Protein AF-A0A956S0U8-F1 (afdb_monomer)

Foldseek 3Di:
DDPPPPQPPVFPPPPPPLPPPDPPDQDQDDQPLDDPVVRVVLSVVLRVLSPQQLQVQLQVQLVVLLVVLVVVVVVDPPDPPVRSVVSNVVSSVVRSVVSRVVSNVVSVVVNVVSVVVVCVRRPPPPPDVPPPDDDDDDDD

Sequence (140 aa):
MLIEHPIQVRILAEDVRPWRKGFKGTVALALTALSPEENLAFQTRLNRLFGACGCRTGAVGSLAALALVVIGAVSGSDLGTAATVGMGSVAFLAGGALGKGVGLVHAHLQLRRTLAELYGRVTPRRPGRESRMPLVLVPE

Structure (mmCIF, N/CA/C/O backbone):
data_AF-A0A956S0U8-F1
#
_entry.id   AF-A0A956S0U8-F1
#
loop_
_atom_site.group_PDB
_atom_site.id
_atom_site.type_symbol
_atom_site.label_atom_id
_atom_site.label_alt_id
_atom_site.label_comp_id
_atom_site.label_asym_id
_atom_site.label_entity_id
_atom_site.label_seq_id
_atom_site.pdbx_PDB_ins_code
_atom_site.Cartn_x
_atom_site.Cartn_y
_atom_site.Cartn_z
_atom_site.occupancy
_atom_site.B_iso_or_equiv
_atom_site.auth_seq_id
_atom_site.auth_comp_id
_atom_site.auth_asym_id
_atom_site.auth_atom_id
_atom_site.pdbx_PDB_model_num
ATOM 1 N N . MET A 1 1 ? -28.427 1.170 40.951 1.00 42.81 1 MET A N 1
ATOM 2 C CA . MET A 1 1 ? -28.272 2.386 40.124 1.00 42.81 1 MET A CA 1
ATOM 3 C C . MET A 1 1 ? -27.332 2.030 38.979 1.00 42.81 1 MET A C 1
ATOM 5 O O . MET A 1 1 ? -26.124 2.044 39.159 1.00 42.81 1 MET A O 1
ATOM 9 N N . LEU A 1 2 ? -27.886 1.547 37.866 1.00 42.44 2 LEU A N 1
ATOM 10 C CA . LEU A 1 2 ? -27.120 1.181 36.674 1.00 42.44 2 LEU A CA 1
ATOM 11 C C . LEU A 1 2 ? -26.936 2.454 35.853 1.00 42.44 2 LEU A C 1
ATOM 13 O O . LEU A 1 2 ? -27.915 3.062 35.430 1.00 42.44 2 LEU A O 1
ATOM 17 N N . ILE A 1 3 ? -25.691 2.892 35.712 1.00 42.16 3 ILE A N 1
ATOM 18 C CA . ILE A 1 3 ? -25.353 4.058 34.907 1.00 42.16 3 ILE A CA 1
ATOM 19 C C . ILE A 1 3 ? -25.383 3.599 33.450 1.00 42.16 3 ILE A C 1
ATOM 21 O O . ILE A 1 3 ? -24.417 3.033 32.940 1.00 42.16 3 ILE A O 1
ATOM 25 N N . GLU A 1 4 ? -26.523 3.796 32.795 1.00 43.28 4 GLU A N 1
ATOM 26 C CA . GLU A 1 4 ? -26.651 3.698 31.345 1.00 43.28 4 GLU A CA 1
ATOM 27 C C . GLU A 1 4 ? -25.864 4.855 30.719 1.00 43.28 4 GLU A C 1
ATOM 29 O O . GLU A 1 4 ? -26.413 5.897 30.373 1.00 43.28 4 GLU A O 1
ATOM 34 N N . HIS A 1 5 ? -24.542 4.714 30.616 1.00 45.16 5 HIS A N 1
ATOM 35 C CA . HIS A 1 5 ? -23.772 5.577 29.734 1.00 45.16 5 HIS A CA 1
ATOM 36 C C . HIS A 1 5 ? -24.045 5.115 28.299 1.00 45.16 5 HIS A C 1
ATOM 38 O O . HIS A 1 5 ? -23.591 4.028 27.924 1.00 45.16 5 HIS A O 1
ATOM 44 N N . PRO A 1 6 ? -24.786 5.889 27.482 1.00 47.88 6 PRO A N 1
ATOM 45 C CA . PRO A 1 6 ? -24.919 5.574 26.072 1.00 47.88 6 PRO A CA 1
ATOM 46 C C . PRO A 1 6 ? -23.512 5.511 25.487 1.00 47.88 6 PRO A C 1
ATOM 48 O O . PRO A 1 6 ? -22.688 6.390 25.744 1.00 47.88 6 PRO A O 1
ATOM 51 N N . ILE A 1 7 ? -23.236 4.444 24.739 1.00 51.44 7 ILE A N 1
ATOM 52 C CA . ILE A 1 7 ? -21.980 4.206 24.029 1.00 51.44 7 ILE A CA 1
ATOM 53 C C . ILE A 1 7 ? -21.783 5.376 23.057 1.00 51.44 7 ILE A C 1
ATOM 55 O O . ILE A 1 7 ? -22.205 5.330 21.903 1.00 51.44 7 ILE A O 1
ATOM 59 N N . GLN A 1 8 ? -21.180 6.468 23.526 1.00 46.75 8 GLN A N 1
ATOM 60 C CA . GLN A 1 8 ? -20.758 7.550 22.661 1.00 46.75 8 GLN A CA 1
ATOM 61 C C . GLN A 1 8 ? -19.483 7.079 21.989 1.00 46.75 8 GLN A C 1
ATOM 63 O O . GLN A 1 8 ? -18.375 7.281 22.483 1.00 46.75 8 GLN A O 1
ATOM 68 N N . VAL A 1 9 ? -19.649 6.438 20.833 1.00 50.38 9 VAL A N 1
ATOM 69 C CA . VAL A 1 9 ? -18.571 6.322 19.858 1.00 50.38 9 VAL A CA 1
ATOM 70 C C . VAL A 1 9 ? -18.292 7.746 19.377 1.00 50.38 9 VAL A C 1
ATOM 72 O O . VAL A 1 9 ? -18.794 8.187 18.347 1.00 50.38 9 VAL A O 1
ATOM 75 N N . ARG A 1 10 ? -17.543 8.516 20.171 1.00 47.16 10 ARG A N 1
ATOM 76 C CA . ARG A 1 10 ? -17.090 9.856 19.812 1.00 47.16 10 ARG A CA 1
ATOM 77 C C . ARG A 1 10 ? -15.949 9.670 18.827 1.00 47.16 10 ARG A C 1
ATOM 79 O O . ARG A 1 10 ? -14.776 9.808 19.158 1.00 47.16 10 ARG A O 1
ATOM 86 N N . ILE A 1 11 ? -16.300 9.269 17.609 1.00 49.50 11 ILE A N 1
ATOM 87 C CA . ILE A 1 11 ? -15.368 9.356 16.504 1.00 49.50 11 ILE A CA 1
ATOM 88 C C . ILE A 1 11 ? -15.184 10.861 16.303 1.00 49.50 11 ILE A C 1
ATOM 90 O O . ILE A 1 11 ? -16.071 11.528 15.778 1.00 49.50 11 ILE A O 1
ATOM 94 N N . LEU A 1 12 ? -14.066 11.419 16.775 1.00 49.69 12 LEU A N 1
ATOM 95 C CA . LEU A 1 12 ? -13.585 12.734 16.342 1.00 49.69 12 LEU A CA 1
ATOM 96 C C . LEU A 1 12 ? -13.189 12.593 14.857 1.00 49.69 12 LEU A C 1
ATOM 98 O O . LEU A 1 12 ? -12.017 12.561 14.503 1.00 49.69 12 LEU A O 1
ATOM 102 N N . ALA A 1 13 ? -14.182 12.355 14.002 1.00 46.22 13 ALA A N 1
ATOM 103 C CA . ALA A 1 13 ? -14.062 11.991 12.595 1.00 46.22 13 ALA A CA 1
ATOM 104 C C . ALA A 1 13 ? -14.981 12.839 11.727 1.00 46.22 13 ALA A C 1
ATOM 106 O O . ALA A 1 13 ? -15.501 12.365 10.718 1.00 46.22 13 ALA A O 1
ATOM 107 N N . GLU A 1 14 ? -15.138 14.110 12.081 1.00 48.25 14 GLU A N 1
ATOM 108 C CA . GLU A 1 14 ? -15.851 15.063 11.230 1.00 48.25 14 GLU A CA 1
ATOM 109 C C . GLU A 1 14 ? -15.211 15.231 9.841 1.00 48.25 14 GLU A C 1
ATOM 111 O O . GLU A 1 14 ? -15.832 15.815 8.962 1.00 48.25 14 GLU A O 1
ATOM 116 N N . ASP A 1 15 ? -14.035 14.644 9.572 1.00 47.16 15 ASP A N 1
ATOM 117 C CA . ASP A 1 15 ? -13.501 14.596 8.208 1.00 47.16 15 ASP A CA 1
ATOM 118 C C . ASP A 1 15 ? -12.616 13.365 7.919 1.00 47.16 15 ASP A C 1
ATOM 120 O O . ASP A 1 15 ? -11.551 13.471 7.302 1.00 47.16 15 ASP A O 1
ATOM 124 N N . VAL A 1 16 ? -13.028 12.153 8.329 1.00 54.31 16 VAL A N 1
ATOM 125 C CA . VAL A 1 16 ? -12.356 10.922 7.849 1.00 54.31 16 VAL A CA 1
ATOM 126 C C . VAL A 1 16 ? -12.826 10.628 6.428 1.00 54.31 16 VAL A C 1
ATOM 128 O O . VAL A 1 16 ? -13.559 9.681 6.155 1.00 54.31 16 VAL A O 1
ATOM 131 N N . ARG A 1 17 ? -12.381 11.454 5.480 1.00 56.59 17 ARG A N 1
ATOM 132 C CA . ARG A 1 17 ? -12.281 11.043 4.084 1.00 56.59 17 ARG A CA 1
ATOM 133 C C . ARG A 1 17 ? -10.976 10.264 3.954 1.00 56.59 17 ARG A C 1
ATOM 135 O O . ARG A 1 17 ? -9.918 10.894 3.895 1.00 56.59 17 ARG A O 1
ATOM 142 N N . PRO A 1 18 ? -11.006 8.922 3.851 1.00 55.09 18 PRO A N 1
ATOM 143 C CA . PRO A 1 18 ? -9.793 8.097 3.797 1.00 55.09 18 PRO A CA 1
ATOM 144 C C . PRO A 1 18 ? -8.904 8.375 2.568 1.00 55.09 18 PRO A C 1
ATOM 146 O O . PRO A 1 18 ? -7.835 7.790 2.433 1.00 55.09 18 PRO A O 1
ATOM 149 N N . TRP A 1 19 ? -9.331 9.273 1.675 1.00 55.69 19 TRP A N 1
ATOM 150 C CA . TRP A 1 19 ? -8.693 9.581 0.400 1.00 55.69 19 TRP A CA 1
ATOM 151 C C . TRP A 1 19 ? -7.983 10.939 0.350 1.00 55.69 19 TRP A C 1
ATOM 153 O O . TRP A 1 19 ? -7.393 11.267 -0.682 1.00 55.69 19 TRP A O 1
ATOM 163 N N . ARG A 1 20 ? -7.985 11.743 1.425 1.00 58.31 20 ARG A N 1
ATOM 164 C CA . ARG A 1 20 ? -7.107 12.924 1.452 1.00 58.31 20 ARG A CA 1
ATOM 165 C C . ARG A 1 20 ? -5.660 12.458 1.622 1.00 58.31 20 ARG A C 1
ATOM 167 O O . ARG A 1 20 ? -5.297 11.875 2.641 1.00 58.31 20 ARG A O 1
ATOM 174 N N . LYS A 1 21 ? -4.829 12.707 0.599 1.00 58.25 21 LYS A N 1
ATOM 175 C CA . LYS A 1 21 ? -3.373 12.504 0.657 1.00 58.25 21 LYS A CA 1
ATOM 176 C C . LYS A 1 21 ? -2.840 13.145 1.942 1.00 58.25 21 LYS A C 1
ATOM 178 O O . LYS A 1 21 ? -2.951 14.355 2.108 1.00 58.25 21 LYS A O 1
ATOM 183 N N . GLY A 1 22 ? -2.250 12.333 2.817 1.00 60.31 22 GLY A N 1
ATOM 184 C CA . GLY A 1 22 ? -1.602 12.815 4.035 1.00 60.31 22 GLY A CA 1
ATOM 185 C C . GLY A 1 22 ? -2.520 12.966 5.246 1.00 60.31 22 GLY A C 1
ATOM 186 O O . GLY A 1 22 ? -2.328 13.905 6.013 1.00 60.31 22 GLY A O 1
ATOM 187 N N . PHE A 1 23 ? -3.483 12.059 5.457 1.00 66.12 23 PHE A N 1
ATOM 188 C CA . PHE A 1 23 ? -4.120 11.939 6.771 1.00 66.12 23 PHE A CA 1
ATOM 189 C C 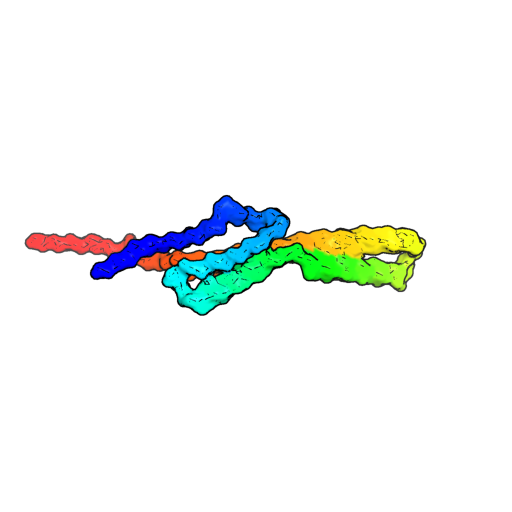. PHE A 1 23 ? -3.039 11.658 7.827 1.00 66.12 23 PHE A C 1
ATOM 191 O O . PHE A 1 23 ? -2.486 10.564 7.894 1.00 66.12 23 PHE A O 1
ATOM 198 N N . LYS A 1 24 ? -2.703 12.683 8.616 1.00 71.62 24 LYS A N 1
ATOM 199 C CA . LYS A 1 24 ? -1.760 12.608 9.744 1.00 71.62 24 LYS A CA 1
ATOM 200 C C . LYS A 1 24 ? -2.473 12.335 11.073 1.00 71.62 24 LYS A C 1
ATOM 202 O O . LYS A 1 24 ? -1.882 12.515 12.131 1.00 71.62 24 LYS A O 1
ATOM 207 N N . GLY A 1 25 ? -3.752 11.967 11.023 1.00 76.69 25 GLY A N 1
ATOM 208 C CA . GLY A 1 25 ? -4.534 11.694 12.217 1.00 76.69 25 GLY A CA 1
ATOM 209 C C . GLY A 1 25 ? -4.211 10.321 12.794 1.00 76.69 25 GLY A C 1
ATOM 210 O O . GLY A 1 25 ? -3.987 9.357 12.061 1.00 76.69 25 GLY A O 1
ATOM 211 N N . THR A 1 26 ? -4.234 10.240 14.117 1.00 83.75 26 THR A N 1
ATOM 212 C CA . THR A 1 26 ? -4.202 8.974 14.844 1.00 83.75 26 THR A CA 1
ATOM 213 C C . THR A 1 26 ? -5.638 8.587 15.164 1.00 83.75 26 THR A C 1
ATOM 215 O O . THR A 1 26 ? -6.382 9.362 15.761 1.00 83.75 26 THR A O 1
ATOM 218 N N . VAL A 1 27 ? -6.047 7.386 14.772 1.00 86.69 27 VAL A N 1
ATOM 219 C CA . VAL A 1 27 ? -7.300 6.784 15.223 1.00 86.69 27 VAL A CA 1
ATOM 220 C C . VAL A 1 27 ? -7.122 6.395 16.687 1.00 86.69 27 VAL A C 1
ATOM 222 O O . VAL A 1 27 ? -6.126 5.757 17.036 1.00 86.69 27 VAL A O 1
ATOM 225 N N . ALA A 1 28 ? -8.076 6.779 17.532 1.00 87.38 28 ALA A N 1
ATOM 226 C CA . ALA A 1 28 ? -8.191 6.335 18.915 1.00 87.38 28 ALA A CA 1
ATOM 227 C C . ALA A 1 28 ? -9.515 5.589 19.090 1.00 87.38 28 ALA A C 1
ATOM 229 O O . ALA A 1 28 ? -10.552 6.049 18.613 1.00 87.38 28 ALA A O 1
ATOM 230 N N . LEU A 1 29 ? -9.464 4.421 19.732 1.00 87.56 29 LEU A N 1
ATOM 231 C CA . LEU A 1 29 ? -10.637 3.601 20.019 1.00 87.56 29 LEU A CA 1
ATOM 232 C C . LEU A 1 29 ? -10.852 3.564 21.529 1.00 87.56 29 LEU A C 1
ATOM 234 O O . LEU A 1 29 ? -9.931 3.263 22.280 1.00 87.56 29 LEU A O 1
ATOM 238 N N . ALA A 1 30 ? -12.076 3.857 21.954 1.00 89.44 30 ALA A N 1
ATOM 239 C CA . ALA A 1 30 ? -12.518 3.735 23.339 1.00 89.44 30 ALA A CA 1
ATOM 240 C C . ALA A 1 30 ? -13.847 2.969 23.360 1.00 89.44 30 ALA A C 1
ATOM 242 O O . ALA A 1 30 ? -14.900 3.518 23.680 1.00 89.44 30 ALA A O 1
ATOM 243 N N . LEU A 1 31 ? -13.815 1.712 22.906 1.00 89.12 31 LEU A N 1
ATOM 244 C CA . LEU A 1 31 ? -15.003 0.867 22.825 1.00 89.12 31 LEU A CA 1
ATOM 245 C C . LEU A 1 31 ? -15.174 0.123 24.147 1.00 89.12 31 LEU A C 1
ATOM 247 O O . LEU A 1 31 ? -14.333 -0.695 24.507 1.00 89.12 31 LEU A O 1
ATOM 251 N N . THR A 1 32 ? -16.280 0.380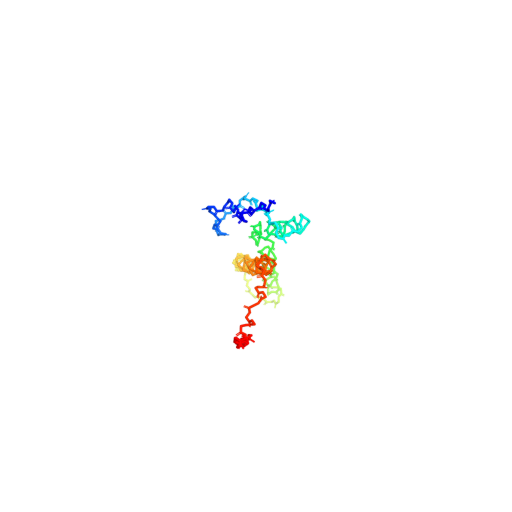 24.845 1.00 90.38 32 THR A N 1
ATOM 252 C CA . THR A 1 32 ? -16.610 -0.260 26.131 1.00 90.38 32 THR A CA 1
ATOM 253 C C . THR A 1 32 ? -16.886 -1.758 26.009 1.00 90.38 32 THR A C 1
ATOM 255 O O . THR A 1 32 ? -16.776 -2.481 26.992 1.00 90.38 32 THR A O 1
ATOM 258 N N . ALA A 1 33 ? -17.231 -2.229 24.808 1.00 89.56 33 ALA A N 1
ATOM 259 C CA . ALA A 1 33 ? -17.480 -3.640 24.521 1.00 89.56 33 ALA A CA 1
ATOM 260 C C . ALA A 1 33 ? -16.198 -4.482 24.365 1.00 89.56 33 ALA A C 1
ATOM 262 O O . ALA A 1 33 ? -16.297 -5.702 24.275 1.00 89.56 33 ALA A O 1
ATOM 263 N N . LEU A 1 34 ? -15.018 -3.855 24.293 1.00 91.38 34 LEU A N 1
ATOM 264 C CA . LEU A 1 34 ? -13.733 -4.539 24.137 1.00 91.38 34 LEU A CA 1
ATOM 265 C C . LEU A 1 34 ? -12.835 -4.281 25.344 1.00 91.38 34 LEU A C 1
ATOM 267 O O . LEU A 1 34 ? -12.909 -3.222 25.973 1.00 91.38 34 LEU A O 1
ATOM 271 N N . SER A 1 35 ? -11.937 -5.225 25.629 1.00 94.50 35 SER A N 1
ATOM 272 C CA . SER A 1 35 ? -10.915 -5.001 26.651 1.00 94.50 35 SER A CA 1
ATOM 273 C C . SER A 1 35 ? -9.964 -3.858 26.234 1.00 94.50 35 SER A C 1
ATOM 275 O O . SER A 1 35 ? -9.843 -3.536 25.043 1.00 94.50 35 SER A O 1
ATOM 277 N N . PRO A 1 36 ? -9.257 -3.214 27.181 1.00 93.31 36 PRO A N 1
ATOM 278 C CA . PRO A 1 36 ? -8.264 -2.186 26.854 1.00 93.31 36 PRO A CA 1
ATOM 279 C C . PRO A 1 36 ? -7.166 -2.691 25.905 1.00 93.31 36 PRO A C 1
ATOM 281 O O . PRO A 1 36 ? -6.737 -1.973 25.001 1.00 93.31 36 PRO A O 1
ATOM 284 N N . GLU A 1 37 ? -6.749 -3.946 26.075 1.00 96.25 37 GLU A N 1
ATOM 285 C CA . GLU A 1 37 ? -5.732 -4.606 25.251 1.00 96.25 37 GLU A CA 1
ATOM 286 C C . GLU A 1 37 ? -6.216 -4.801 23.810 1.00 96.25 37 GLU A C 1
ATOM 288 O O . GLU A 1 37 ? -5.496 -4.499 22.856 1.00 96.25 37 GLU A O 1
ATOM 293 N N . GLU A 1 38 ? -7.465 -5.240 23.634 1.00 95.06 38 GLU A N 1
ATOM 294 C CA . GLU A 1 38 ? -8.065 -5.393 22.310 1.00 95.06 38 GLU A CA 1
ATOM 295 C C . GLU A 1 38 ? -8.253 -4.041 21.614 1.00 95.06 38 GLU A C 1
ATOM 297 O O . GLU A 1 38 ? -7.943 -3.914 20.426 1.00 95.06 38 GLU A O 1
ATOM 302 N N . ASN A 1 39 ? -8.712 -3.019 22.347 1.00 93.75 39 ASN A N 1
ATOM 303 C CA . ASN A 1 39 ? -8.810 -1.655 21.830 1.00 93.75 39 ASN A CA 1
ATOM 304 C C . ASN A 1 39 ? -7.454 -1.181 21.291 1.00 93.75 39 ASN A C 1
ATOM 306 O O . ASN A 1 39 ? -7.380 -0.716 20.151 1.00 93.75 39 ASN A O 1
ATOM 310 N N . LEU A 1 40 ? -6.373 -1.368 22.056 1.00 94.62 40 LEU A N 1
ATOM 311 C CA . LEU A 1 40 ? -5.022 -0.982 21.648 1.00 94.62 40 LEU A CA 1
ATOM 312 C C . LEU A 1 40 ? -4.524 -1.782 20.433 1.00 94.62 40 LEU A C 1
ATOM 314 O O . LEU A 1 40 ? -3.904 -1.216 19.524 1.00 94.62 40 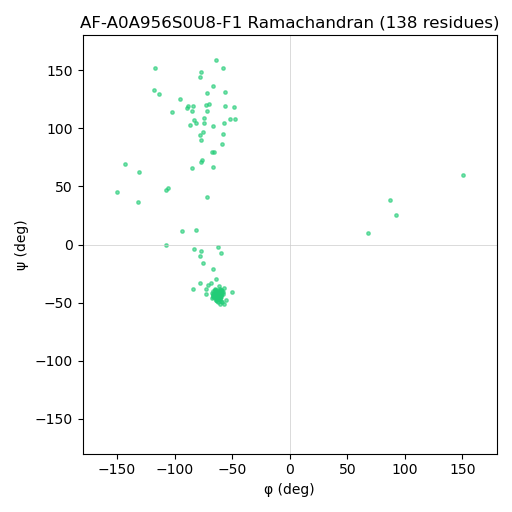LEU A O 1
ATOM 318 N N . ALA A 1 41 ? -4.837 -3.078 20.360 1.00 95.94 41 ALA A N 1
ATOM 319 C CA . ALA A 1 41 ? -4.487 -3.922 19.220 1.00 95.94 41 ALA A CA 1
ATOM 320 C C . ALA A 1 41 ? -5.195 -3.467 17.930 1.00 95.94 41 ALA A C 1
ATOM 322 O O . ALA A 1 41 ? -4.546 -3.274 16.893 1.00 95.94 41 ALA A O 1
ATOM 323 N N . PHE A 1 42 ? -6.511 -3.227 17.984 1.00 94.94 42 PHE A N 1
ATOM 324 C CA . PHE A 1 42 ? -7.275 -2.710 16.845 1.00 94.94 42 PHE A CA 1
ATOM 325 C C . PHE A 1 42 ? -6.831 -1.302 16.457 1.00 94.94 42 PHE A C 1
ATOM 327 O O . PHE A 1 42 ? -6.658 -1.025 15.269 1.00 94.94 42 PHE A O 1
ATOM 334 N N . GLN A 1 43 ? -6.575 -0.435 17.434 1.00 93.75 43 GLN A N 1
ATOM 335 C CA . GLN A 1 43 ? -6.074 0.915 17.211 1.00 93.75 43 GLN A CA 1
ATOM 336 C C . GLN A 1 43 ? -4.732 0.896 16.471 1.00 93.75 43 GLN A C 1
ATOM 338 O O . GLN A 1 43 ? -4.575 1.561 15.446 1.00 93.75 43 GLN A O 1
ATOM 343 N N . THR A 1 44 ? -3.779 0.085 16.936 1.00 94.38 44 THR A N 1
ATOM 344 C CA . THR A 1 44 ? -2.467 -0.085 16.293 1.00 94.38 44 THR A CA 1
ATOM 345 C C . THR A 1 44 ? -2.619 -0.592 14.857 1.00 94.38 44 THR A C 1
ATOM 347 O O . THR A 1 44 ? -1.991 -0.071 13.931 1.00 94.38 44 THR A O 1
ATOM 350 N N . ARG A 1 45 ? -3.502 -1.575 14.638 1.00 94.38 45 ARG A N 1
ATOM 351 C CA . ARG A 1 45 ? -3.755 -2.152 13.311 1.00 94.38 45 ARG A CA 1
ATOM 352 C C . ARG A 1 45 ? -4.395 -1.145 12.356 1.00 94.38 45 ARG A C 1
ATOM 354 O O . ARG A 1 45 ? -3.943 -1.039 11.217 1.00 94.38 45 ARG A O 1
ATOM 361 N N . LEU A 1 46 ? -5.403 -0.398 12.809 1.00 92.31 46 LEU A N 1
ATOM 362 C CA . LEU A 1 46 ? -6.056 0.645 12.018 1.00 92.31 46 LEU A CA 1
ATOM 363 C C . LEU A 1 46 ? -5.073 1.762 11.673 1.00 92.31 46 LEU A C 1
ATOM 365 O O . LEU A 1 46 ? -4.945 2.089 10.499 1.00 92.31 46 LEU A O 1
ATOM 369 N N . ASN A 1 47 ? -4.315 2.281 12.642 1.00 90.44 47 ASN A N 1
ATOM 370 C CA . ASN A 1 47 ? -3.316 3.326 12.393 1.00 90.44 47 ASN A CA 1
ATOM 371 C C . ASN A 1 47 ? -2.267 2.893 11.364 1.00 90.44 47 ASN A C 1
ATOM 373 O O . ASN A 1 47 ? -1.942 3.651 10.450 1.00 90.44 47 ASN A O 1
ATOM 377 N N . ARG A 1 48 ? -1.801 1.640 11.437 1.00 90.69 48 ARG A N 1
ATOM 378 C CA . ARG A 1 48 ? -0.892 1.080 10.429 1.00 90.69 48 ARG A CA 1
ATOM 379 C C . ARG A 1 48 ? -1.520 1.038 9.032 1.00 90.69 48 ARG A C 1
ATOM 381 O O . ARG A 1 48 ? -0.832 1.312 8.053 1.00 90.69 48 ARG A O 1
ATOM 388 N N . LEU A 1 49 ? -2.803 0.682 8.928 1.00 89.44 49 LEU A N 1
ATOM 389 C CA . LEU A 1 49 ? -3.524 0.617 7.651 1.00 89.44 49 LEU A CA 1
ATOM 390 C C . LEU A 1 49 ? -3.825 2.010 7.079 1.00 89.44 49 LEU A C 1
ATOM 392 O O . LEU A 1 49 ? -3.679 2.203 5.876 1.00 89.44 49 LEU A O 1
ATOM 396 N N . PHE A 1 50 ? -4.176 2.984 7.922 1.00 84.88 50 PHE A N 1
ATOM 397 C CA . PHE A 1 50 ? -4.390 4.378 7.515 1.00 84.88 50 PHE A CA 1
ATOM 398 C C . PHE A 1 50 ? -3.090 5.072 7.082 1.00 84.88 50 PHE A C 1
ATOM 400 O O . PHE A 1 50 ? -3.110 5.886 6.162 1.00 84.88 50 PHE A O 1
ATOM 407 N N . GLY A 1 51 ? -1.952 4.719 7.688 1.00 84.38 51 GLY A N 1
ATOM 408 C CA . GLY A 1 51 ? -0.634 5.234 7.304 1.00 84.38 51 GLY A CA 1
ATOM 409 C C . GLY A 1 51 ? -0.034 4.603 6.038 1.00 84.38 51 GLY A C 1
ATOM 410 O O . GLY A 1 51 ? 1.028 5.030 5.581 1.00 84.38 51 GLY A O 1
ATOM 411 N N . ALA A 1 52 ? -0.664 3.582 5.451 1.00 85.62 52 ALA A N 1
ATOM 412 C CA . ALA A 1 52 ? -0.102 2.871 4.308 1.00 85.62 52 ALA A CA 1
ATOM 413 C C . ALA A 1 52 ? -0.207 3.694 3.005 1.00 85.62 52 ALA A C 1
ATOM 415 O O . ALA A 1 52 ? -1.256 3.768 2.375 1.00 85.62 52 ALA A O 1
ATOM 416 N N . CYS A 1 53 ? 0.912 4.266 2.541 1.00 81.75 53 CYS A N 1
ATOM 417 C CA . CYS A 1 53 ? 0.968 5.072 1.307 1.00 81.75 53 CYS A CA 1
ATOM 418 C C . CYS A 1 53 ? 1.113 4.268 -0.002 1.00 81.75 53 CYS A C 1
ATOM 420 O O . CYS A 1 53 ? 1.162 4.859 -1.085 1.00 81.75 53 CYS A O 1
ATOM 422 N N . GLY A 1 54 ? 1.260 2.938 0.077 1.00 78.69 54 GLY A N 1
ATOM 423 C CA . GLY A 1 54 ? 1.578 2.081 -1.078 1.00 78.69 54 GLY A CA 1
ATOM 424 C C . GLY A 1 54 ? 2.993 2.284 -1.644 1.00 78.69 54 GLY A C 1
ATOM 425 O O . GLY A 1 54 ? 3.314 1.770 -2.710 1.00 78.69 54 GLY A O 1
ATOM 426 N N . CYS A 1 55 ? 3.861 3.031 -0.952 1.00 85.81 55 CYS A N 1
ATOM 427 C CA . CYS A 1 55 ? 5.190 3.380 -1.458 1.00 85.81 55 CYS A CA 1
ATOM 428 C C . CYS A 1 55 ? 6.095 2.144 -1.618 1.00 85.81 55 CYS A C 1
ATOM 430 O O . CYS A 1 55 ? 6.797 2.012 -2.616 1.00 85.81 55 CYS A O 1
ATOM 432 N N . ARG A 1 56 ? 6.022 1.194 -0.673 1.00 86.94 56 ARG A N 1
ATOM 433 C CA . ARG A 1 56 ? 6.796 -0.057 -0.727 1.00 86.94 56 ARG A CA 1
ATOM 434 C C . ARG A 1 56 ? 6.385 -0.944 -1.906 1.00 86.94 56 ARG A C 1
ATOM 436 O O . ARG A 1 56 ? 7.251 -1.484 -2.581 1.00 86.94 56 ARG A O 1
ATOM 443 N N . THR A 1 57 ? 5.085 -1.078 -2.173 1.00 87.12 57 THR A N 1
ATOM 444 C CA . THR A 1 57 ? 4.588 -1.878 -3.307 1.00 87.12 57 THR A CA 1
ATOM 445 C C . THR A 1 57 ? 4.877 -1.202 -4.644 1.00 87.12 57 THR A C 1
ATOM 447 O O . THR A 1 57 ? 5.214 -1.889 -5.600 1.00 87.12 57 THR A O 1
ATOM 450 N N . GLY A 1 58 ? 4.825 0.134 -4.700 1.00 86.06 58 GLY A N 1
ATOM 451 C CA . GLY A 1 58 ? 5.279 0.908 -5.858 1.00 86.06 58 GLY A CA 1
ATOM 452 C C . GLY A 1 58 ? 6.757 0.673 -6.174 1.00 86.06 58 GLY A C 1
ATOM 453 O O . GLY A 1 58 ? 7.080 0.343 -7.307 1.00 86.06 58 GLY A O 1
ATOM 454 N N . ALA A 1 59 ? 7.642 0.747 -5.172 1.00 89.69 59 ALA A N 1
ATOM 455 C CA . ALA A 1 59 ? 9.074 0.500 -5.362 1.00 89.69 59 ALA A CA 1
ATOM 456 C C . ALA A 1 59 ? 9.360 -0.912 -5.902 1.00 89.69 59 ALA A C 1
ATOM 458 O O . ALA A 1 59 ? 10.120 -1.064 -6.855 1.00 89.69 59 ALA A O 1
ATOM 459 N N .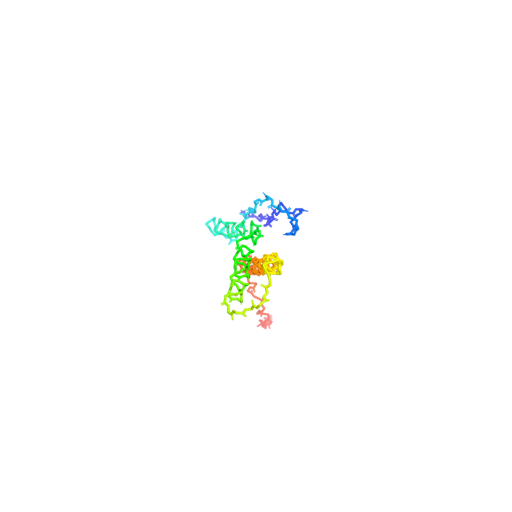 VAL A 1 60 ? 8.708 -1.938 -5.340 1.00 93.75 60 VAL A N 1
ATOM 460 C CA . VAL A 1 60 ? 8.836 -3.323 -5.829 1.00 93.75 60 VAL A CA 1
ATOM 461 C C . VAL A 1 60 ? 8.323 -3.450 -7.268 1.00 93.75 60 VAL A C 1
ATOM 463 O O . VAL A 1 60 ? 8.990 -4.069 -8.091 1.00 93.75 60 VAL A O 1
ATOM 466 N N . GLY A 1 61 ? 7.183 -2.831 -7.594 1.00 91.31 61 GLY A N 1
ATOM 467 C CA . GLY A 1 61 ? 6.629 -2.833 -8.951 1.00 91.31 61 GLY A CA 1
ATOM 468 C C . GLY A 1 61 ? 7.543 -2.153 -9.974 1.00 91.31 61 GLY A C 1
ATOM 469 O O . GLY A 1 61 ? 7.776 -2.702 -11.048 1.00 91.31 61 GLY A O 1
ATOM 470 N N . SER A 1 62 ? 8.116 -0.998 -9.628 1.00 90.75 62 SER A N 1
ATOM 471 C CA . SER A 1 62 ? 9.091 -0.293 -10.467 1.00 90.75 62 SER A CA 1
ATOM 472 C C . SER A 1 62 ? 10.359 -1.113 -10.710 1.00 90.75 62 SER A C 1
ATOM 474 O O . SER A 1 62 ? 10.823 -1.191 -11.845 1.00 90.75 62 SER A O 1
ATOM 476 N N . LEU A 1 63 ? 10.908 -1.751 -9.669 1.00 94.50 63 LEU A N 1
ATOM 477 C CA . LEU A 1 63 ? 12.098 -2.598 -9.791 1.00 94.50 63 LEU A CA 1
ATOM 478 C C . LEU A 1 63 ? 11.829 -3.848 -10.635 1.00 94.50 63 LEU A C 1
ATOM 480 O O . LEU A 1 63 ? 12.644 -4.191 -11.487 1.00 94.50 63 LEU A O 1
ATOM 484 N N . ALA A 1 64 ? 10.678 -4.499 -10.445 1.00 95.12 64 ALA A N 1
ATOM 485 C CA . ALA A 1 64 ? 10.283 -5.654 -11.248 1.00 95.12 64 ALA A CA 1
ATOM 486 C C . ALA A 1 64 ? 10.115 -5.283 -12.731 1.00 95.12 64 ALA A C 1
ATOM 488 O O . ALA A 1 64 ? 10.607 -5.994 -13.603 1.00 95.12 64 ALA A O 1
ATOM 489 N N . ALA A 1 65 ? 9.479 -4.143 -13.020 1.00 93.62 65 ALA A N 1
ATOM 490 C CA . ALA A 1 65 ? 9.331 -3.649 -14.387 1.00 93.62 65 ALA A CA 1
ATOM 491 C C . ALA A 1 65 ? 10.690 -3.343 -15.037 1.00 93.62 65 ALA A C 1
ATOM 493 O O . ALA A 1 65 ? 10.918 -3.714 -16.187 1.00 93.62 65 ALA A O 1
ATOM 494 N N . LEU A 1 66 ? 11.617 -2.728 -14.295 1.00 93.31 66 LEU A N 1
ATOM 495 C CA . LEU A 1 66 ? 12.967 -2.457 -14.788 1.00 93.31 66 LEU A CA 1
ATOM 496 C C . LEU A 1 66 ? 13.750 -3.750 -15.061 1.00 93.31 66 LEU A C 1
ATOM 498 O O . LEU A 1 66 ? 14.414 -3.855 -16.089 1.00 93.31 66 LEU A O 1
ATOM 502 N N . ALA A 1 67 ? 13.634 -4.751 -14.184 1.00 95.62 67 ALA A N 1
ATOM 503 C CA . ALA A 1 67 ? 14.272 -6.052 -14.374 1.00 95.62 67 ALA A CA 1
ATOM 504 C C . ALA A 1 67 ? 13.803 -6.737 -15.668 1.00 95.62 67 ALA A C 1
ATOM 506 O O . ALA A 1 67 ? 14.627 -7.271 -16.404 1.00 95.62 67 ALA A O 1
ATOM 507 N N . LEU A 1 68 ? 12.506 -6.661 -15.994 1.00 94.62 68 LEU A N 1
ATOM 508 C CA . LEU A 1 68 ? 11.971 -7.198 -17.250 1.00 94.62 68 LEU A CA 1
ATOM 509 C C . LEU A 1 68 ? 12.552 -6.496 -18.483 1.00 94.62 68 LEU A C 1
ATOM 511 O O . LEU A 1 68 ? 12.870 -7.164 -19.465 1.00 94.62 68 LEU A O 1
ATOM 515 N N . VAL A 1 69 ? 12.741 -5.174 -18.426 1.00 93.62 69 VAL A N 1
ATOM 516 C CA . VAL A 1 69 ? 13.388 -4.425 -19.518 1.00 93.62 69 VAL A CA 1
ATOM 517 C C . VAL A 1 69 ? 14.839 -4.868 -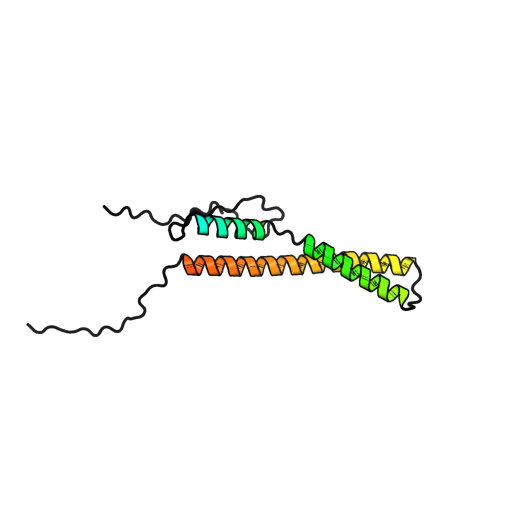19.701 1.00 93.62 69 VAL A C 1
ATOM 519 O O . VAL A 1 69 ? 15.265 -5.091 -20.831 1.00 93.62 69 VAL A O 1
ATOM 522 N N . VAL A 1 70 ? 15.587 -5.052 -18.608 1.00 93.94 70 VAL A N 1
ATOM 523 C CA . VAL A 1 70 ? 16.976 -5.540 -18.665 1.00 93.94 70 VAL A CA 1
ATOM 524 C C . VAL A 1 70 ? 17.041 -6.952 -19.248 1.00 93.94 70 VAL A C 1
ATOM 526 O O . VAL A 1 70 ? 17.863 -7.198 -20.126 1.00 93.94 70 VAL A O 1
ATOM 529 N N . ILE A 1 71 ? 16.156 -7.860 -18.821 1.00 95.50 71 ILE A N 1
ATOM 530 C CA . ILE A 1 71 ? 16.076 -9.231 -19.355 1.00 95.50 71 ILE A CA 1
ATOM 531 C C . ILE A 1 71 ? 15.788 -9.214 -20.862 1.00 95.50 71 ILE A C 1
ATOM 533 O O . ILE A 1 71 ? 16.436 -9.937 -21.618 1.00 95.50 71 ILE A O 1
ATOM 537 N N . GLY A 1 72 ? 14.859 -8.366 -21.312 1.00 93.25 72 GLY A N 1
ATOM 538 C CA . GLY A 1 72 ? 14.568 -8.196 -22.736 1.00 93.25 72 GLY A CA 1
ATOM 539 C C . GLY A 1 72 ? 15.782 -7.698 -23.524 1.00 93.25 72 GLY A C 1
ATOM 540 O O . GLY A 1 72 ? 16.114 -8.273 -24.557 1.00 93.25 72 GLY A O 1
ATOM 541 N N . ALA A 1 73 ? 16.492 -6.699 -22.988 1.00 92.44 73 ALA A N 1
ATOM 542 C CA . ALA A 1 73 ? 17.680 -6.124 -23.618 1.00 92.44 73 ALA A CA 1
ATOM 543 C C . ALA A 1 73 ? 18.818 -7.143 -23.791 1.00 92.44 73 ALA A C 1
ATOM 545 O O . ALA A 1 73 ? 19.426 -7.212 -24.856 1.00 92.44 73 ALA A O 1
ATOM 546 N N . VAL A 1 74 ? 19.088 -7.969 -22.772 1.00 94.94 74 VAL A N 1
ATOM 547 C CA . VAL A 1 74 ? 20.154 -8.989 -22.846 1.00 94.94 74 VAL A CA 1
ATOM 548 C C . VAL A 1 74 ? 19.774 -10.205 -23.692 1.00 94.94 74 VAL A C 1
ATOM 550 O O . VAL A 1 74 ? 20.654 -10.953 -24.103 1.00 94.94 74 VAL A O 1
ATOM 553 N N . SER A 1 75 ? 18.485 -10.395 -23.990 1.00 95.00 75 SER A N 1
ATOM 554 C CA . SER A 1 75 ? 17.989 -11.516 -24.802 1.00 95.00 75 SER A CA 1
ATOM 555 C C . SER A 1 75 ? 18.124 -11.282 -26.315 1.00 95.00 75 SER A C 1
ATOM 557 O O . SER A 1 75 ? 17.554 -12.033 -27.102 1.00 95.00 75 SER A O 1
ATOM 559 N N . GLY A 1 76 ? 18.877 -10.258 -26.733 1.00 89.88 76 GLY A N 1
ATOM 560 C CA . GLY A 1 76 ? 19.205 -10.012 -28.140 1.00 89.88 76 GLY A CA 1
ATOM 561 C C . GLY A 1 76 ? 18.243 -9.076 -28.867 1.00 89.88 76 GLY A C 1
ATOM 562 O O . GLY A 1 76 ? 18.113 -9.153 -30.084 1.00 89.88 76 GLY A O 1
ATOM 563 N N . SER A 1 77 ? 17.548 -8.191 -28.151 1.00 82.56 77 SER A N 1
ATOM 564 C CA . SER A 1 77 ? 16.773 -7.143 -28.810 1.00 82.56 77 SER A CA 1
ATOM 565 C C . SER A 1 77 ? 17.707 -6.080 -29.407 1.00 82.56 77 SER A C 1
ATOM 567 O O . SER A 1 77 ? 18.409 -5.411 -28.650 1.00 82.56 77 SER A O 1
ATOM 569 N N . ASP A 1 78 ? 17.664 -5.871 -30.726 1.00 90.62 78 ASP A N 1
ATOM 570 C CA . ASP A 1 78 ? 18.417 -4.836 -31.473 1.00 90.62 78 ASP A CA 1
ATOM 571 C C . ASP A 1 78 ? 17.884 -3.404 -31.234 1.00 90.62 78 ASP A C 1
ATOM 573 O O . ASP A 1 78 ? 17.744 -2.565 -32.126 1.00 90.62 78 ASP A O 1
ATOM 577 N N . LEU A 1 79 ? 17.532 -3.102 -29.989 1.00 88.19 79 LEU A N 1
ATOM 578 C CA . LEU A 1 79 ? 17.101 -1.780 -29.571 1.00 88.19 79 LEU A CA 1
ATOM 579 C C . LEU A 1 79 ? 18.332 -0.925 -29.273 1.00 88.19 79 LEU A C 1
ATOM 581 O O . LEU A 1 79 ? 19.122 -1.224 -28.378 1.00 88.19 79 LEU A O 1
ATOM 585 N N . GLY A 1 80 ? 18.478 0.177 -30.010 1.00 94.06 80 GLY A N 1
ATOM 586 C CA . GLY A 1 80 ? 19.518 1.164 -29.734 1.00 94.06 80 GLY A CA 1
ATOM 587 C C . GLY A 1 80 ? 19.415 1.719 -28.308 1.00 94.06 80 GLY A C 1
ATOM 588 O O . GLY A 1 80 ? 18.326 1.818 -27.737 1.00 94.06 80 GLY A O 1
ATOM 589 N N . THR A 1 81 ? 20.546 2.144 -27.739 1.00 93.12 81 THR A N 1
ATOM 590 C CA . THR A 1 81 ? 20.663 2.583 -26.335 1.00 93.12 81 THR A CA 1
ATOM 591 C C . THR A 1 81 ? 19.605 3.613 -25.927 1.00 93.12 81 THR A C 1
ATOM 593 O O . THR A 1 81 ? 19.026 3.513 -24.846 1.00 93.12 81 THR A O 1
ATOM 596 N N . ALA A 1 82 ? 19.298 4.577 -26.803 1.00 94.31 82 ALA A N 1
ATOM 597 C CA . ALA A 1 82 ? 18.285 5.599 -26.541 1.00 94.31 82 ALA A CA 1
ATOM 598 C C . ALA A 1 82 ? 16.871 5.009 -26.377 1.00 94.31 82 ALA A C 1
ATOM 600 O O . ALA A 1 82 ? 16.135 5.410 -25.474 1.00 94.31 82 ALA A O 1
ATOM 601 N N . ALA A 1 83 ? 16.505 4.025 -27.204 1.00 94.19 83 ALA A N 1
ATOM 602 C CA . ALA A 1 83 ? 15.209 3.358 -27.119 1.00 94.19 83 ALA A CA 1
ATOM 603 C C . ALA A 1 83 ? 15.097 2.529 -25.832 1.00 94.19 83 ALA A C 1
ATOM 605 O O . ALA A 1 83 ? 14.079 2.595 -25.142 1.00 94.19 83 ALA A O 1
ATOM 606 N N . THR A 1 84 ? 16.165 1.822 -25.455 1.00 93.19 84 THR A N 1
ATOM 607 C CA . THR A 1 84 ? 16.225 1.035 -24.214 1.00 93.19 84 THR A CA 1
ATOM 608 C C . THR A 1 84 ? 16.065 1.916 -22.973 1.00 93.19 84 THR A C 1
ATOM 610 O O . THR A 1 84 ? 15.272 1.593 -22.088 1.00 93.19 84 THR A O 1
ATOM 613 N N . VAL A 1 85 ? 16.739 3.072 -22.925 1.00 94.00 85 VAL A N 1
ATOM 614 C CA . VAL A 1 85 ? 16.589 4.048 -21.827 1.00 94.00 85 VAL A CA 1
ATOM 615 C C . VAL A 1 85 ? 15.168 4.624 -21.778 1.00 94.00 85 VAL A C 1
ATOM 617 O O . VAL A 1 85 ? 14.580 4.734 -20.696 1.00 94.00 85 VAL A O 1
ATOM 620 N N . GLY A 1 86 ? 14.588 4.948 -22.939 1.00 96.00 86 GLY A N 1
ATOM 621 C CA . GLY A 1 86 ? 13.215 5.443 -23.040 1.00 96.00 86 GLY A CA 1
ATOM 622 C C . GLY A 1 86 ? 12.193 4.435 -22.511 1.00 96.00 86 GLY A C 1
ATOM 623 O O . GLY A 1 86 ? 11.400 4.759 -21.624 1.00 96.00 86 GLY A O 1
ATOM 624 N N . MET A 1 87 ? 12.253 3.188 -22.984 1.00 94.69 87 MET A N 1
ATOM 625 C CA . MET A 1 87 ? 11.369 2.114 -22.519 1.00 94.69 87 MET A CA 1
ATOM 626 C C . MET A 1 87 ? 11.566 1.802 -21.036 1.00 94.69 87 MET A C 1
ATOM 628 O O . MET A 1 87 ? 10.580 1.641 -20.322 1.00 94.69 87 MET A O 1
ATOM 632 N N . GLY A 1 88 ? 12.812 1.765 -20.551 1.00 93.94 88 GLY A N 1
ATOM 633 C CA . GLY A 1 88 ? 13.114 1.554 -19.135 1.00 93.94 88 GLY A CA 1
ATOM 634 C C . GLY A 1 88 ? 12.474 2.613 -18.237 1.00 93.94 88 GLY A C 1
ATOM 635 O O . GLY A 1 88 ? 11.865 2.276 -17.222 1.00 93.94 88 GLY A O 1
ATOM 636 N N . SER A 1 89 ? 12.524 3.882 -18.649 1.00 96.19 89 SER A N 1
ATOM 637 C CA . SER A 1 89 ? 11.895 4.989 -17.919 1.00 96.19 89 SER A CA 1
ATOM 638 C C . SER A 1 89 ? 10.370 4.851 -17.874 1.00 96.19 89 SER A C 1
ATOM 640 O O . SER A 1 89 ? 9.763 4.976 -16.808 1.00 96.19 89 SER A O 1
ATOM 642 N N . VAL A 1 90 ? 9.742 4.535 -19.013 1.00 97.06 90 VAL A N 1
ATOM 643 C CA . VAL A 1 90 ? 8.287 4.317 -19.093 1.00 97.06 90 VAL A CA 1
ATOM 644 C C . VAL A 1 90 ? 7.869 3.118 -18.242 1.00 97.06 90 VAL A C 1
ATOM 646 O O . VAL A 1 90 ? 6.935 3.229 -17.447 1.00 97.06 90 VAL A O 1
ATOM 649 N N . ALA A 1 91 ? 8.582 1.996 -18.349 1.00 94.50 91 ALA A N 1
ATOM 650 C CA . ALA A 1 91 ? 8.317 0.789 -17.575 1.00 94.50 91 ALA A CA 1
ATOM 651 C C . ALA A 1 91 ? 8.459 1.036 -16.067 1.00 94.50 91 ALA A C 1
ATOM 653 O O . ALA A 1 91 ? 7.605 0.608 -15.292 1.00 94.50 91 ALA A O 1
ATOM 654 N N . PHE A 1 92 ? 9.484 1.779 -15.641 1.00 94.50 92 PHE A N 1
ATOM 655 C CA . PHE A 1 92 ? 9.699 2.133 -14.239 1.00 94.50 92 PHE A CA 1
ATOM 656 C C . PHE A 1 92 ? 8.536 2.957 -13.665 1.00 94.50 92 PHE A C 1
ATOM 658 O O . PHE A 1 92 ? 8.029 2.650 -12.578 1.00 94.50 92 PHE A O 1
ATOM 665 N N . LEU A 1 93 ? 8.086 3.981 -14.401 1.00 95.94 93 LEU A N 1
ATOM 666 C CA . LEU A 1 93 ? 6.959 4.829 -14.002 1.00 95.94 93 LEU A CA 1
ATOM 667 C C . LEU A 1 93 ? 5.640 4.047 -13.990 1.00 95.94 93 LEU A C 1
ATOM 669 O O . LEU A 1 93 ? 4.886 4.130 -13.018 1.00 95.94 93 LEU A O 1
ATOM 673 N N . ALA A 1 94 ? 5.381 3.252 -15.031 1.00 94.56 94 ALA A N 1
ATOM 674 C CA . ALA A 1 94 ? 4.184 2.424 -15.138 1.00 94.56 94 ALA A CA 1
ATOM 675 C C . ALA A 1 94 ? 4.132 1.361 -14.030 1.00 94.56 94 ALA A C 1
ATOM 677 O O . ALA A 1 94 ? 3.119 1.233 -13.341 1.00 94.56 94 ALA A O 1
ATOM 678 N N . GLY A 1 95 ? 5.242 0.657 -13.790 1.00 92.94 95 GLY A N 1
ATOM 679 C CA . GLY A 1 95 ? 5.375 -0.322 -12.712 1.00 92.94 95 GLY A CA 1
ATOM 680 C C . GLY A 1 95 ? 5.158 0.297 -11.332 1.00 92.94 95 GLY A C 1
ATOM 681 O O . GLY A 1 95 ? 4.466 -0.281 -10.493 1.00 92.94 95 GLY A O 1
ATOM 682 N N . GLY A 1 96 ? 5.661 1.514 -11.114 1.00 92.19 96 GLY A N 1
ATOM 683 C CA . GLY A 1 96 ? 5.451 2.257 -9.872 1.00 92.19 96 GLY A CA 1
ATOM 684 C C . GLY A 1 96 ? 3.998 2.672 -9.664 1.00 92.19 96 GLY A C 1
ATOM 685 O O . GLY A 1 96 ? 3.450 2.500 -8.571 1.00 92.19 96 GLY A O 1
ATOM 686 N N . ALA A 1 97 ? 3.346 3.176 -10.715 1.00 93.62 97 ALA A N 1
ATOM 687 C CA . ALA A 1 97 ? 1.938 3.559 -10.683 1.00 93.62 97 ALA A CA 1
ATOM 688 C C . ALA A 1 97 ? 1.026 2.350 -10.415 1.00 93.62 97 ALA A C 1
ATOM 690 O O . ALA A 1 97 ? 0.176 2.407 -9.521 1.00 93.62 97 ALA A O 1
ATOM 691 N N . LEU A 1 98 ? 1.252 1.237 -11.120 1.00 93.88 98 LEU A N 1
ATOM 692 C CA . LEU A 1 98 ? 0.515 -0.014 -10.928 1.00 93.88 98 LEU A CA 1
AT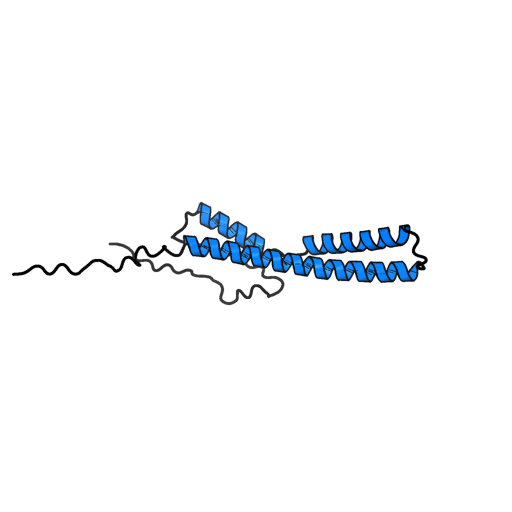OM 693 C C . LEU A 1 98 ? 0.755 -0.599 -9.532 1.00 93.88 98 LEU A C 1
ATOM 695 O O . LEU A 1 98 ? -0.203 -0.903 -8.820 1.00 93.88 98 LEU A O 1
ATOM 699 N N . GLY A 1 99 ? 2.013 -0.684 -9.089 1.00 91.06 99 GLY A N 1
ATOM 700 C CA . GLY A 1 99 ? 2.368 -1.195 -7.762 1.00 91.06 99 GLY A CA 1
ATOM 701 C C . GLY A 1 99 ? 1.773 -0.359 -6.627 1.00 91.06 99 GLY A C 1
ATOM 702 O O . GLY A 1 99 ? 1.334 -0.896 -5.603 1.00 91.06 99 GLY A O 1
ATOM 703 N N . LYS A 1 100 ? 1.680 0.962 -6.814 1.00 92.06 100 LYS A N 1
ATOM 704 C CA . LYS A 1 100 ? 0.984 1.849 -5.880 1.00 92.06 100 LYS A CA 1
ATOM 705 C C . LYS A 1 100 ? -0.520 1.589 -5.875 1.00 92.06 100 LYS A C 1
ATOM 707 O O . LYS A 1 100 ? -1.090 1.465 -4.794 1.00 92.06 100 LYS A O 1
ATOM 712 N N . GLY A 1 101 ? -1.147 1.472 -7.047 1.00 92.69 101 GLY A N 1
ATOM 713 C CA . GLY A 1 101 ? -2.575 1.170 -7.178 1.00 92.69 101 GLY A CA 1
ATOM 714 C C . GLY A 1 101 ? -2.956 -0.131 -6.472 1.00 92.69 101 GLY A C 1
ATOM 715 O O . GLY A 1 101 ? -3.833 -0.133 -5.609 1.00 92.69 101 GLY A O 1
ATOM 716 N N . VAL A 1 102 ? -2.227 -1.215 -6.752 1.00 91.81 102 VAL A N 1
ATOM 717 C CA . VAL A 1 102 ? -2.438 -2.527 -6.120 1.00 91.81 102 VAL A CA 1
ATOM 718 C C . VAL A 1 102 ? -2.250 -2.455 -4.603 1.00 91.81 102 VAL A C 1
ATOM 720 O O . VAL A 1 102 ? -3.091 -2.953 -3.854 1.00 91.81 102 VAL A O 1
ATOM 723 N N . GLY A 1 103 ? -1.189 -1.793 -4.128 1.00 89.50 103 GLY A N 1
ATOM 724 C CA . GLY A 1 103 ? -0.944 -1.632 -2.692 1.00 89.50 103 GLY A CA 1
ATOM 725 C C . GLY A 1 103 ? -2.067 -0.889 -1.971 1.00 89.50 103 GLY A C 1
ATOM 726 O O . GLY A 1 103 ? -2.443 -1.262 -0.859 1.00 89.50 103 GLY A O 1
ATOM 727 N N . LEU A 1 104 ? -2.638 0.126 -2.621 1.00 90.06 104 LEU A N 1
ATOM 728 C CA . LEU A 1 104 ? -3.715 0.942 -2.071 1.00 90.06 104 LEU A CA 1
ATOM 729 C C . LEU A 1 104 ? -5.042 0.171 -2.022 1.00 90.06 104 LEU A C 1
ATOM 731 O O . LEU A 1 104 ? -5.721 0.183 -0.996 1.00 90.06 104 LEU A O 1
ATOM 735 N N . VAL A 1 105 ? -5.369 -0.574 -3.084 1.00 91.75 105 VAL A N 1
ATOM 736 C CA . VAL A 1 105 ? -6.535 -1.476 -3.112 1.00 91.75 105 VAL A CA 1
ATOM 737 C C . VAL A 1 105 ? -6.410 -2.552 -2.034 1.00 91.75 105 VAL A C 1
ATOM 739 O O . VAL A 1 105 ? -7.353 -2.791 -1.281 1.00 91.75 105 VAL A O 1
ATOM 742 N N . HIS A 1 106 ? -5.236 -3.168 -1.898 1.00 92.56 106 HIS A N 1
ATOM 743 C CA . HIS A 1 106 ? -4.999 -4.189 -0.883 1.00 92.56 106 HIS A CA 1
ATOM 744 C C . HIS A 1 106 ? -5.129 -3.633 0.546 1.00 92.56 106 HIS A C 1
ATOM 746 O O . HIS A 1 106 ? -5.815 -4.234 1.376 1.00 92.56 106 HIS A O 1
ATOM 752 N N . ALA A 1 107 ? -4.545 -2.463 0.829 1.00 88.81 107 ALA A N 1
ATOM 753 C CA . ALA A 1 107 ? -4.708 -1.785 2.116 1.00 88.81 107 ALA A CA 1
ATOM 754 C C . ALA A 1 107 ? -6.185 -1.475 2.408 1.00 88.81 107 ALA A C 1
ATOM 756 O O . ALA A 1 107 ? -6.657 -1.696 3.524 1.00 88.81 107 ALA A O 1
ATOM 757 N N . HIS A 1 108 ? -6.941 -1.052 1.392 1.00 88.50 108 HIS A N 1
ATOM 758 C CA . HIS A 1 108 ? -8.370 -0.788 1.515 1.00 88.50 108 HIS A CA 1
ATOM 759 C C . HIS A 1 108 ? -9.173 -2.053 1.847 1.00 88.50 108 HIS A C 1
ATOM 761 O O . HIS A 1 108 ? -10.009 -2.040 2.750 1.00 88.50 108 HIS A O 1
ATOM 767 N N . LEU A 1 109 ? -8.893 -3.174 1.178 1.00 93.06 109 LEU 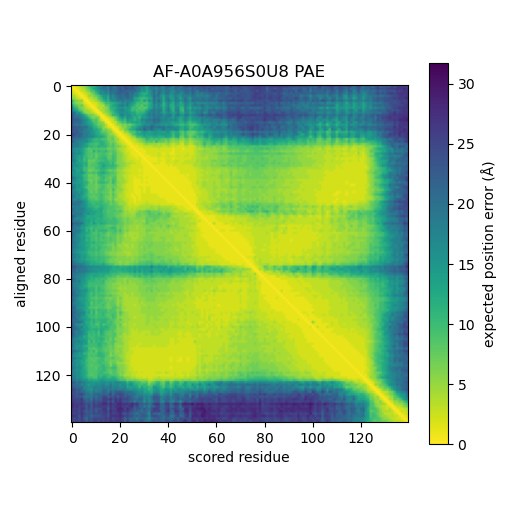A N 1
ATOM 768 C CA . LEU A 1 109 ? -9.534 -4.454 1.485 1.00 93.06 109 LEU A CA 1
ATOM 769 C C . LEU A 1 109 ? -9.224 -4.915 2.915 1.00 93.06 109 LEU A C 1
ATOM 771 O O . LEU A 1 109 ? -10.125 -5.367 3.622 1.00 93.06 109 LEU A O 1
ATOM 775 N N . GLN A 1 110 ? -7.977 -4.763 3.369 1.00 93.69 110 GLN A N 1
ATOM 776 C CA . GLN A 1 110 ? -7.598 -5.081 4.748 1.00 93.69 110 GLN A CA 1
ATOM 777 C C . GLN A 1 110 ? -8.279 -4.168 5.771 1.00 93.69 110 GLN A C 1
ATOM 779 O O . GLN A 1 110 ? -8.713 -4.650 6.819 1.00 93.69 110 GLN A O 1
ATOM 784 N N . LEU A 1 111 ? -8.420 -2.878 5.463 1.00 90.94 111 LEU A N 1
ATOM 785 C CA . LEU A 1 111 ? -9.150 -1.933 6.301 1.00 90.94 111 LEU A CA 1
ATOM 786 C C . LEU A 1 111 ? -10.622 -2.335 6.426 1.00 90.94 111 LEU A C 1
ATOM 788 O O . LEU A 1 111 ? -11.116 -2.469 7.542 1.00 90.94 111 LEU A O 1
ATOM 792 N N . ARG A 1 112 ? -11.301 -2.623 5.307 1.00 91.19 112 ARG A N 1
ATOM 793 C CA . ARG A 1 112 ? -12.705 -3.071 5.316 1.00 91.19 112 ARG A CA 1
ATOM 794 C C . ARG A 1 112 ? -12.891 -4.361 6.109 1.00 91.19 112 ARG A C 1
ATOM 796 O O . ARG A 1 112 ? -13.831 -4.451 6.889 1.00 91.19 112 ARG A O 1
ATOM 803 N N . ARG A 1 113 ? -11.985 -5.334 5.954 1.00 95.44 113 ARG A N 1
ATOM 804 C CA . ARG A 1 113 ? -12.006 -6.583 6.736 1.00 95.44 113 ARG A CA 1
ATOM 805 C C . ARG A 1 113 ? -11.834 -6.325 8.234 1.00 95.44 113 ARG A C 1
ATOM 807 O O . ARG A 1 113 ? -12.574 -6.890 9.026 1.00 95.44 113 ARG A O 1
ATOM 814 N N . THR A 1 114 ? -10.901 -5.451 8.610 1.00 93.88 114 THR A N 1
ATOM 815 C CA . THR A 1 114 ? -10.629 -5.115 10.019 1.00 93.88 114 THR A CA 1
ATOM 816 C C . THR A 1 114 ? -11.810 -4.375 10.651 1.00 93.88 114 THR A C 1
ATOM 818 O O . THR A 1 114 ? -12.182 -4.664 11.783 1.00 93.88 114 THR A O 1
ATOM 8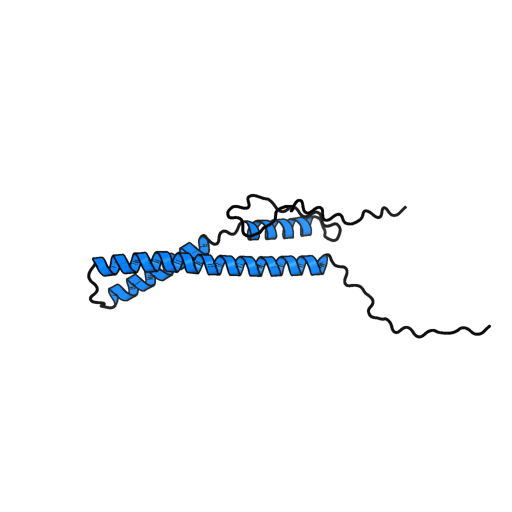21 N N . LEU A 1 115 ? -12.444 -3.462 9.908 1.00 91.88 115 LEU A N 1
ATOM 822 C CA . LEU A 1 115 ? -13.670 -2.793 10.346 1.00 91.88 115 LEU A CA 1
ATOM 823 C C . LEU A 1 115 ? -14.834 -3.779 10.480 1.00 91.88 115 LEU A C 1
ATOM 825 O O . LEU A 1 115 ? -15.537 -3.732 11.480 1.00 91.88 115 LEU A O 1
ATOM 829 N N . ALA A 1 116 ? -15.025 -4.691 9.523 1.00 91.06 116 ALA A N 1
ATOM 830 C CA . ALA A 1 116 ? -16.064 -5.718 9.607 1.00 91.06 116 ALA A CA 1
ATOM 831 C C . ALA A 1 116 ? -15.874 -6.639 10.826 1.00 91.06 116 ALA A C 1
ATOM 833 O O . ALA A 1 116 ? -16.845 -6.947 11.513 1.00 91.06 116 ALA A O 1
ATOM 834 N N . GLU A 1 117 ? -14.629 -7.024 11.129 1.00 93.56 117 GLU A N 1
ATOM 835 C CA . GLU A 1 117 ? -14.291 -7.777 12.342 1.00 93.56 117 GLU A CA 1
ATOM 836 C C . GLU A 1 117 ? -14.659 -6.989 13.609 1.00 93.56 117 GLU A C 1
ATOM 838 O O . GLU A 1 117 ? -15.324 -7.523 14.496 1.00 93.56 117 GLU A O 1
ATOM 843 N N . LEU A 1 118 ? -14.297 -5.702 13.667 1.00 92.44 118 LEU A N 1
ATOM 844 C CA . LEU A 1 118 ? -14.622 -4.824 14.792 1.00 92.44 118 LEU A CA 1
ATOM 845 C C . LEU A 1 118 ? -16.140 -4.664 14.971 1.00 92.44 118 LEU A C 1
ATOM 847 O O . LEU A 1 118 ? -16.648 -4.812 16.079 1.00 92.44 118 LEU A O 1
ATOM 851 N N . TYR A 1 119 ? -16.880 -4.431 13.882 1.00 90.88 119 TYR A N 1
ATOM 852 C CA . TYR A 1 119 ? -18.343 -4.340 13.908 1.00 90.88 119 TYR A CA 1
ATOM 853 C C . TYR A 1 119 ? -18.994 -5.629 14.410 1.00 90.88 119 TYR A C 1
ATOM 855 O O . TYR A 1 119 ? -19.953 -5.559 15.178 1.00 90.88 119 TYR A O 1
ATOM 863 N N . GLY A 1 120 ? -18.468 -6.793 14.019 1.00 89.94 120 GLY A N 1
ATOM 864 C CA . GLY A 1 120 ? -18.952 -8.089 14.490 1.00 89.94 120 GLY A CA 1
ATOM 865 C C . GLY A 1 120 ? -18.771 -8.302 15.995 1.00 89.94 120 GLY A C 1
ATOM 866 O O . GLY A 1 120 ? -19.585 -8.992 16.601 1.00 89.94 120 GLY A O 1
ATOM 867 N N . ARG A 1 121 ? -17.743 -7.692 16.602 1.00 89.81 121 ARG A N 1
ATOM 868 C CA . ARG A 1 121 ? -17.507 -7.750 18.056 1.00 89.81 121 ARG A CA 1
ATOM 869 C C . ARG A 1 121 ? -18.317 -6.719 18.837 1.00 89.81 121 ARG A C 1
ATOM 871 O O . ARG A 1 121 ? -18.798 -7.020 19.920 1.00 89.81 121 ARG A O 1
ATOM 878 N N . VAL A 1 122 ? -18.469 -5.510 18.295 1.00 90.44 122 VAL A N 1
ATOM 879 C CA . VAL A 1 122 ? -19.170 -4.407 18.977 1.00 90.44 122 VAL A CA 1
ATOM 880 C C . VAL A 1 122 ? -20.684 -4.551 18.898 1.00 90.44 122 VAL A C 1
ATOM 882 O O . VAL A 1 122 ? -21.383 -4.132 19.814 1.00 90.44 122 VAL A O 1
ATOM 885 N N . THR A 1 123 ? -21.212 -5.115 17.812 1.00 87.06 123 THR A N 1
ATOM 886 C CA . THR A 1 123 ? -22.659 -5.276 17.663 1.00 87.06 123 THR A CA 1
ATOM 887 C C . THR A 1 123 ? -23.066 -6.545 18.408 1.00 87.06 123 THR A C 1
ATOM 889 O O . THR A 1 123 ? -22.770 -7.633 17.908 1.00 87.06 123 THR A O 1
ATOM 892 N N . PRO A 1 124 ? -23.731 -6.464 19.580 1.00 72.81 124 PRO A N 1
ATOM 893 C CA . PRO A 1 124 ? -24.235 -7.655 20.241 1.00 72.81 124 PRO A CA 1
ATOM 894 C C . PRO A 1 124 ? -25.141 -8.373 19.248 1.00 72.81 124 PRO A C 1
ATOM 896 O O . PRO A 1 124 ? -26.115 -7.808 18.741 1.00 72.81 124 PRO A O 1
ATOM 899 N N . ARG A 1 125 ? -24.764 -9.606 18.910 1.00 69.19 125 ARG A N 1
ATOM 900 C CA . ARG A 1 125 ? -25.529 -10.497 18.044 1.00 69.19 125 ARG A CA 1
ATOM 901 C C . ARG A 1 125 ? -26.885 -10.663 18.720 1.00 69.19 125 ARG A C 1
ATOM 903 O O . ARG A 1 125 ? -26.954 -11.446 19.655 1.00 69.19 125 ARG A O 1
ATOM 910 N N . ARG A 1 126 ? -27.904 -9.870 18.343 1.00 64.19 126 ARG A N 1
ATOM 911 C CA . ARG A 1 126 ? -29.219 -9.864 19.012 1.00 64.19 126 ARG A CA 1
ATOM 912 C C . ARG A 1 126 ? -29.669 -11.321 19.183 1.00 64.19 126 ARG A C 1
ATOM 914 O O . ARG A 1 126 ? -29.994 -11.949 18.171 1.00 64.19 126 ARG A O 1
ATOM 921 N N . PRO A 1 127 ? -29.656 -11.877 20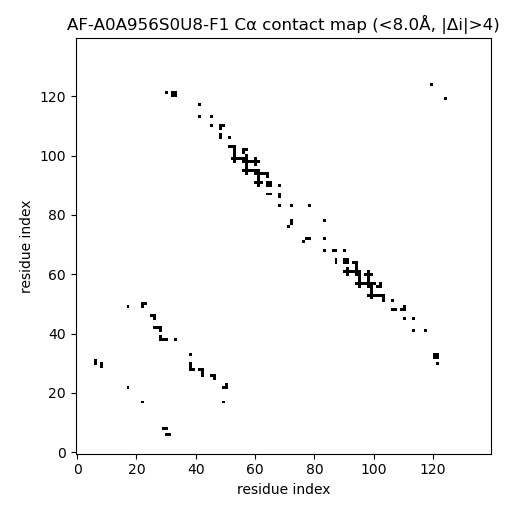.407 1.00 58.59 127 PRO A N 1
ATOM 922 C CA . PRO A 1 127 ? -30.184 -13.206 20.637 1.00 58.59 127 PRO A CA 1
ATOM 923 C C . PRO A 1 127 ? -31.700 -13.039 20.599 1.00 58.59 127 PRO A C 1
ATOM 925 O O . PRO A 1 127 ? -32.290 -12.529 21.542 1.00 58.59 127 PRO A O 1
ATOM 928 N N . GLY A 1 128 ? -32.329 -13.306 19.455 1.00 55.81 128 GLY A N 1
ATOM 929 C CA . GLY A 1 128 ? -33.777 -13.121 19.356 1.00 55.81 128 GLY A CA 1
ATOM 930 C C . GLY A 1 128 ? -34.296 -12.765 17.976 1.00 55.81 128 GLY A C 1
ATOM 931 O O . GLY A 1 128 ? -34.970 -11.756 17.797 1.00 55.81 128 GLY A O 1
ATOM 932 N N . ARG A 1 129 ? -34.058 -13.650 17.007 1.00 54.06 129 ARG A N 1
ATOM 933 C CA . ARG A 1 129 ? -35.118 -14.013 16.057 1.00 54.06 129 ARG A CA 1
ATOM 934 C C . ARG A 1 129 ? -35.617 -15.414 16.408 1.00 54.06 129 ARG A C 1
ATOM 936 O O . ARG A 1 129 ? -35.718 -16.284 15.556 1.00 54.06 129 ARG A O 1
ATOM 943 N N . GLU A 1 130 ? -35.898 -15.603 17.691 1.00 53.44 130 GLU A N 1
ATOM 944 C CA . GLU A 1 130 ? -36.590 -16.757 18.263 1.00 53.44 130 GLU A CA 1
ATOM 945 C C . GLU A 1 130 ? -38.004 -16.306 18.669 1.00 53.44 130 GLU A C 1
ATOM 947 O O . GLU A 1 130 ? -38.487 -16.524 19.769 1.00 53.44 130 GLU A O 1
ATOM 952 N N . SER A 1 131 ? -38.681 -15.584 17.769 1.00 57.34 131 SER A N 1
ATOM 953 C CA . SER A 1 131 ? -40.090 -15.209 17.922 1.00 57.34 131 SER A CA 1
ATOM 954 C C . SER A 1 131 ? -40.985 -16.340 17.422 1.00 57.34 131 SER A C 1
ATOM 956 O O . SER A 1 131 ? -41.685 -16.199 16.421 1.00 57.34 131 SER A O 1
ATOM 958 N N . ARG A 1 132 ? -40.937 -17.480 18.114 1.00 57.69 132 ARG A N 1
ATOM 959 C CA . ARG A 1 132 ? -42.021 -18.470 18.145 1.00 57.69 132 ARG A CA 1
ATOM 960 C C . ARG A 1 132 ? -42.105 -19.061 19.548 1.00 57.69 132 ARG A C 1
ATOM 962 O O . ARG A 1 132 ? -41.788 -20.223 19.757 1.00 57.69 132 ARG A O 1
ATOM 969 N N . MET A 1 133 ? -42.542 -18.247 20.501 1.00 51.50 133 MET A N 1
ATOM 970 C CA . MET A 1 133 ? -43.095 -18.757 21.751 1.00 51.50 133 MET A CA 1
ATOM 971 C C . MET A 1 133 ? -44.622 -18.637 21.624 1.00 51.50 133 MET A C 1
ATOM 973 O O . MET A 1 133 ? -45.111 -17.522 21.426 1.00 51.50 133 MET A O 1
ATOM 977 N N . PRO A 1 134 ? -45.373 -19.753 21.594 1.00 54.34 134 PRO A N 1
ATOM 978 C CA . PRO A 1 134 ? -46.824 -19.713 21.481 1.00 54.34 134 PRO A CA 1
ATOM 979 C C . PRO A 1 134 ? -47.422 -19.100 22.751 1.00 54.34 134 PRO A C 1
ATOM 981 O O . PRO A 1 134 ? -47.005 -19.422 23.862 1.00 54.34 134 PRO A O 1
ATOM 984 N N . LEU A 1 135 ? -48.400 -18.215 22.560 1.00 50.97 135 LEU A N 1
ATOM 985 C CA . LEU A 1 135 ? -49.293 -17.719 23.603 1.00 50.97 135 LEU A CA 1
ATOM 986 C C . LEU A 1 135 ? -49.911 -18.920 24.338 1.00 50.97 135 LEU A C 1
ATOM 988 O O . LEU A 1 135 ? -50.762 -19.612 23.782 1.00 50.97 135 LEU A O 1
ATOM 992 N N . VAL A 1 136 ? -49.489 -19.171 25.577 1.00 55.75 136 VAL A N 1
ATOM 993 C CA . VAL A 1 136 ? -50.236 -20.031 26.497 1.00 55.75 136 VAL A CA 1
ATOM 994 C C . VAL A 1 136 ? -51.244 -19.131 27.196 1.00 55.75 136 VAL A C 1
ATOM 996 O O . VAL A 1 136 ? -50.891 -18.331 28.059 1.00 55.75 136 VAL A O 1
ATOM 999 N N . LEU A 1 137 ? -52.494 -19.220 26.747 1.00 55.62 137 LEU A N 1
ATOM 1000 C CA . LEU A 1 137 ? -53.649 -18.657 27.435 1.00 55.62 137 LEU A CA 1
ATOM 1001 C C . LEU A 1 137 ? -53.885 -19.479 28.706 1.00 55.62 137 LEU A C 1
ATOM 1003 O O . LEU A 1 137 ? -54.088 -20.690 28.628 1.00 55.62 137 LEU A O 1
ATOM 1007 N N . VAL A 1 138 ? -53.842 -18.820 29.861 1.00 45.62 138 VAL A N 1
ATOM 1008 C CA . VAL A 1 138 ? -54.283 -19.392 31.137 1.00 45.62 138 VAL A CA 1
ATOM 1009 C C . VAL A 1 138 ? -55.782 -19.095 31.266 1.00 45.62 138 VAL A C 1
ATOM 1011 O O . VAL A 1 138 ? -56.140 -17.918 31.207 1.00 45.62 138 VAL A O 1
ATOM 1014 N N . PRO A 1 139 ? -56.659 -20.110 31.366 1.00 61.75 139 PRO A N 1
ATOM 1015 C CA . PRO A 1 139 ? -58.073 -19.899 31.655 1.00 61.75 139 PRO A CA 1
ATOM 1016 C C . PRO A 1 139 ? -58.287 -19.601 33.149 1.00 61.75 139 PRO A C 1
ATOM 1018 O O . PRO A 1 139 ? -57.512 -20.073 33.983 1.00 61.75 139 PRO A O 1
ATOM 1021 N N . GLU A 1 140 ? -59.313 -18.788 33.427 1.00 60.16 140 GLU A N 1
ATOM 1022 C CA . GLU A 1 140 ? -59.728 -18.294 34.755 1.00 60.16 140 GLU A CA 1
ATOM 1023 C C . GLU A 1 140 ? -60.149 -19.391 35.741 1.00 60.16 140 GLU A C 1
ATOM 1025 O O . GLU A 1 140 ? -60.764 -20.393 35.301 1.00 60.16 140 GLU A O 1
#

Radius of gyration: 26.43 Å; Cα contacts (8 Å, |Δi|>4): 98; chains: 1; bounding box: 80×35×72 Å

pLDDT: mean 80.51, std 17.83, range [42.16, 97.06]

Mean predicted aligned error: 9.87 Å

Secondary structure (DSSP, 8-state):
-------------TT--TTSTT--PPP----TTS-HHHHHHHHHHHHHHHT--SHHHHHHHHHHHHHHHHHHHHTT----HHHHHHHHHHHHHHHHHHHHHHHHHHHHHHHHHHHHHHHHHHS---S---------PPP-

Solvent-accessible surface area (backbone atoms only — not comparable to full-atom values): 8477 Å² total; per-residue (Å²): 138,81,83,83,70,75,86,69,80,76,68,93,50,95,73,74,58,93,78,55,89,77,67,82,74,78,66,81,62,82,56,87,81,47,55,73,69,54,32,51,52,52,28,54,53,48,40,55,48,70,63,58,80,17,60,70,40,9,52,52,27,16,51,53,35,35,50,52,47,53,54,48,52,75,72,70,52,92,62,54,71,69,57,50,53,52,51,36,53,52,34,26,53,51,21,24,54,50,20,24,51,54,34,43,53,50,40,49,54,52,47,53,52,52,50,52,52,50,50,61,65,64,47,73,76,75,88,71,90,70,88,79,74,79,86,79,82,81,82,134

Nearest PDB structures (foldseek):
  5xtc-assembly1_V  TM=7.994E-01  e=8.925E+00  Homo sapiens
  8b6f-assembly1_AU  TM=5.090E-01  e=5.998E+00  Tetrahymena thermophila SB210